Protein AF-A0AAU0V513-F1 (afdb_monomer_lite)

Structure (mmCIF, N/CA/C/O backbone):
data_AF-A0AAU0V513-F1
#
_entry.id   AF-A0AAU0V513-F1
#
loop_
_atom_site.group_PDB
_atom_site.id
_atom_site.type_symbol
_atom_site.label_atom_id
_atom_site.label_alt_id
_atom_site.label_comp_id
_atom_site.label_asym_id
_atom_site.label_entity_id
_atom_site.label_seq_id
_atom_site.pdbx_PDB_ins_code
_atom_site.Cartn_x
_atom_site.Cartn_y
_atom_site.Cartn_z
_atom_site.occupancy
_atom_site.B_iso_or_equiv
_atom_site.auth_seq_id
_atom_site.auth_comp_id
_atom_site.auth_asym_id
_atom_site.auth_atom_id
_atom_site.pdbx_PDB_model_num
ATOM 1 N N . MET A 1 1 ? 17.006 -5.474 -7.436 1.00 76.44 1 MET A N 1
ATOM 2 C CA . MET A 1 1 ? 15.979 -5.031 -8.395 1.00 76.44 1 MET A CA 1
ATOM 3 C C . MET A 1 1 ? 15.883 -3.531 -8.217 1.00 76.44 1 MET A C 1
ATOM 5 O O . MET A 1 1 ? 15.890 -3.118 -7.062 1.00 76.44 1 MET A O 1
ATOM 9 N N . GLY A 1 2 ? 15.958 -2.745 -9.288 1.00 90.31 2 GLY A N 1
ATOM 10 C CA . GLY A 1 2 ? 15.846 -1.295 -9.181 1.00 90.31 2 GLY A CA 1
ATOM 11 C C . GLY A 1 2 ? 14.392 -0.869 -8.986 1.00 90.31 2 GLY A C 1
ATOM 12 O O . GLY A 1 2 ? 13.474 -1.690 -9.010 1.00 90.31 2 GLY A O 1
ATOM 13 N N . VAL A 1 3 ? 14.202 0.428 -8.755 1.00 91.00 3 VAL A N 1
ATOM 14 C CA . VAL A 1 3 ? 12.882 1.064 -8.654 1.00 91.00 3 VAL A CA 1
ATOM 15 C C . VAL A 1 3 ? 11.994 0.775 -9.874 1.00 91.00 3 VAL A C 1
ATOM 17 O O . VAL A 1 3 ? 10.877 0.310 -9.651 1.00 91.00 3 VAL A O 1
ATOM 20 N N . PRO A 1 4 ? 12.438 0.973 -11.135 1.00 91.94 4 PRO A N 1
ATOM 21 C CA . PRO A 1 4 ? 11.564 0.747 -12.284 1.00 91.94 4 PRO A CA 1
ATOM 22 C C . PRO A 1 4 ? 11.111 -0.712 -12.378 1.00 91.94 4 PRO A C 1
ATOM 24 O O . PRO A 1 4 ? 9.918 -0.958 -12.500 1.00 91.94 4 PRO A O 1
ATOM 27 N N . GLU A 1 5 ? 12.001 -1.692 -12.195 1.00 93.25 5 GLU A N 1
ATOM 28 C CA . GLU A 1 5 ? 11.605 -3.102 -12.303 1.00 93.25 5 GLU A CA 1
ATOM 29 C C . GLU A 1 5 ? 10.626 -3.529 -11.193 1.00 93.25 5 GLU A C 1
ATOM 31 O O . GLU A 1 5 ? 9.793 -4.410 -11.408 1.00 93.25 5 GLU A O 1
ATOM 36 N N . LEU A 1 6 ? 10.693 -2.902 -10.011 1.00 93.88 6 LEU A N 1
ATOM 37 C CA . LEU A 1 6 ? 9.724 -3.128 -8.934 1.00 93.88 6 LEU A CA 1
ATOM 38 C C . LEU A 1 6 ? 8.346 -2.558 -9.276 1.00 93.88 6 LEU A C 1
ATOM 40 O O . LEU A 1 6 ? 7.340 -3.225 -9.036 1.00 93.88 6 LEU A O 1
ATOM 44 N N . LEU A 1 7 ? 8.289 -1.348 -9.837 1.00 93.38 7 LEU A N 1
ATOM 45 C CA . LEU A 1 7 ? 7.023 -0.713 -10.207 1.00 93.38 7 LEU A CA 1
ATOM 46 C C . LEU A 1 7 ? 6.381 -1.381 -11.429 1.00 93.38 7 LEU A C 1
ATOM 48 O O . LEU A 1 7 ? 5.161 -1.537 -11.465 1.00 93.38 7 LEU A O 1
ATOM 52 N N . GLU A 1 8 ? 7.178 -1.848 -12.391 1.00 92.19 8 GLU A N 1
ATOM 53 C CA . GLU A 1 8 ? 6.695 -2.668 -13.507 1.00 92.19 8 GLU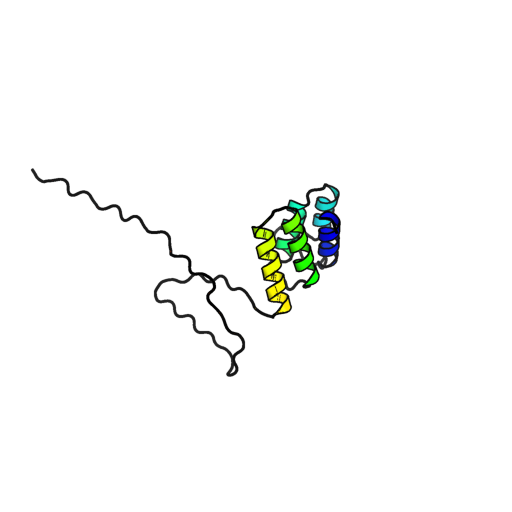 A CA 1
ATOM 54 C C . GLU A 1 8 ? 6.097 -3.987 -13.001 1.00 92.19 8 GLU A C 1
ATOM 56 O O . GLU A 1 8 ? 4.978 -4.353 -13.365 1.00 92.19 8 GLU A O 1
ATOM 61 N N . ALA A 1 9 ? 6.806 -4.687 -12.107 1.00 93.12 9 ALA A N 1
ATOM 62 C CA . ALA A 1 9 ? 6.314 -5.925 -11.512 1.00 93.12 9 ALA A CA 1
ATOM 63 C C . ALA A 1 9 ? 5.025 -5.708 -10.704 1.00 93.12 9 ALA A C 1
ATOM 65 O O . ALA A 1 9 ? 4.111 -6.527 -10.787 1.00 93.12 9 ALA A O 1
ATOM 66 N N . ALA A 1 10 ? 4.935 -4.607 -9.953 1.00 92.00 10 ALA A N 1
ATOM 67 C CA . ALA A 1 10 ? 3.728 -4.229 -9.226 1.00 92.00 10 ALA A CA 1
ATOM 68 C C . ALA A 1 10 ? 2.560 -3.938 -10.182 1.00 92.00 10 ALA A C 1
ATOM 70 O O . ALA A 1 10 ? 1.462 -4.445 -9.969 1.00 92.00 10 ALA A O 1
ATOM 71 N N . SER A 1 11 ? 2.804 -3.198 -11.266 1.00 90.62 11 SER A N 1
ATOM 72 C CA . SER A 1 11 ? 1.779 -2.842 -12.258 1.00 90.62 11 SER A CA 1
ATOM 73 C C . SER A 1 11 ? 1.166 -4.079 -12.919 1.00 90.62 11 SER A C 1
ATOM 75 O O . SER A 1 11 ? -0.046 -4.158 -13.076 1.00 90.62 11 SER A O 1
ATOM 77 N N . LEU A 1 12 ? 1.966 -5.109 -13.214 1.00 91.56 12 LEU A N 1
ATOM 78 C CA . LEU A 1 12 ? 1.473 -6.378 -13.775 1.00 91.56 12 LEU A CA 1
ATOM 79 C C . LEU A 1 12 ? 0.518 -7.154 -12.850 1.00 91.56 12 LEU A C 1
ATOM 81 O O . LEU A 1 12 ? -0.151 -8.085 -13.300 1.00 91.56 12 LEU A O 1
ATOM 85 N N . LEU A 1 13 ? 0.478 -6.818 -11.560 1.00 89.25 13 LEU A N 1
ATOM 86 C CA . LEU A 1 13 ? -0.389 -7.456 -10.570 1.00 89.25 13 LEU A CA 1
ATOM 87 C C . LEU A 1 13 ? -1.707 -6.695 -10.352 1.00 89.25 13 LEU A C 1
ATOM 89 O O . LEU A 1 13 ? -2.553 -7.182 -9.596 1.00 89.25 13 LEU A O 1
ATOM 93 N N . VAL A 1 14 ? -1.891 -5.536 -10.993 1.00 86.12 14 VAL A N 1
ATOM 94 C CA . VAL A 1 14 ? -3.133 -4.754 -10.948 1.00 86.12 14 VAL A CA 1
ATOM 95 C C . VAL A 1 14 ? -4.056 -5.194 -12.093 1.00 86.12 14 VAL A C 1
ATOM 97 O O . VAL A 1 14 ? -3.655 -5.115 -13.254 1.00 86.12 14 VAL A O 1
ATOM 100 N N . PRO A 1 15 ? -5.289 -5.650 -11.805 1.00 83.00 15 PRO A N 1
ATOM 101 C CA . PRO A 1 15 ? -6.299 -5.888 -12.835 1.00 83.00 15 PRO A CA 1
ATOM 102 C C . PRO A 1 15 ? -6.629 -4.610 -13.619 1.00 83.00 15 PRO A C 1
ATOM 104 O O . PRO A 1 15 ? -6.791 -3.544 -13.024 1.00 83.00 15 PRO A O 1
ATOM 107 N N . GLU A 1 16 ? -6.777 -4.717 -14.941 1.00 80.06 16 GLU A N 1
ATOM 108 C CA . GLU A 1 16 ? -7.048 -3.569 -15.823 1.00 80.06 16 GLU A CA 1
ATOM 109 C C . GLU A 1 16 ? -8.415 -2.914 -15.566 1.00 80.06 16 GLU A C 1
ATOM 111 O O . GLU A 1 16 ? -8.626 -1.759 -15.925 1.00 80.06 16 GLU A O 1
ATOM 116 N N . GLU A 1 17 ? -9.347 -3.632 -14.938 1.00 81.12 17 GLU A N 1
ATOM 117 C CA . GLU A 1 17 ? -10.689 -3.138 -14.621 1.00 81.12 17 GLU A CA 1
ATOM 118 C C . GLU A 1 17 ? -10.711 -2.180 -13.424 1.00 81.12 17 GLU A C 1
ATOM 120 O O . GLU A 1 17 ? -11.741 -1.557 -13.154 1.00 81.12 17 GLU A O 1
ATOM 125 N N . ILE A 1 18 ? -9.606 -2.086 -12.680 1.00 81.94 18 ILE A N 1
ATOM 126 C CA . ILE A 1 18 ? -9.489 -1.166 -11.556 1.00 81.94 18 ILE A CA 1
ATOM 127 C C . ILE A 1 18 ? -9.104 0.205 -12.097 1.00 81.94 18 ILE A C 1
ATOM 129 O O . ILE A 1 18 ? -8.046 0.385 -12.701 1.00 81.94 18 ILE A O 1
ATOM 133 N N . ALA A 1 19 ? -9.971 1.170 -11.822 1.00 84.38 19 ALA A N 1
ATOM 134 C CA . ALA A 1 19 ? -9.705 2.576 -12.036 1.00 84.38 19 ALA A CA 1
ATOM 135 C C . ALA A 1 19 ? -9.804 3.324 -10.705 1.00 84.38 19 ALA A C 1
ATOM 137 O O . ALA A 1 19 ? -10.602 2.955 -9.835 1.00 84.38 19 ALA A O 1
ATOM 138 N N . THR A 1 20 ? -8.995 4.368 -10.548 1.00 80.94 20 THR A N 1
ATOM 139 C CA . THR A 1 20 ? -9.161 5.312 -9.440 1.00 80.94 20 THR A CA 1
ATOM 140 C C . THR A 1 20 ? -10.421 6.164 -9.638 1.00 80.94 20 THR A C 1
ATOM 142 O O . THR A 1 20 ? -11.098 6.074 -10.663 1.00 80.94 20 THR A O 1
ATOM 145 N N . GLU A 1 21 ? -10.741 7.035 -8.676 1.00 78.31 21 GLU A N 1
ATOM 146 C CA . GLU A 1 21 ? -11.870 7.975 -8.790 1.00 78.31 21 GLU A CA 1
ATOM 147 C C . GLU A 1 21 ? -11.764 8.890 -10.025 1.00 78.31 21 GLU A C 1
ATOM 149 O O . GLU A 1 21 ? -12.776 9.352 -10.549 1.00 78.31 21 GLU A O 1
ATOM 154 N N . ASN A 1 22 ? -10.547 9.118 -10.521 1.00 82.31 22 ASN A N 1
ATOM 155 C CA . ASN A 1 22 ? -10.271 9.985 -11.664 1.00 82.31 22 ASN A CA 1
ATOM 156 C C . ASN A 1 22 ? -10.241 9.236 -13.011 1.00 82.31 22 ASN A C 1
ATOM 158 O O . ASN A 1 22 ? -9.661 9.750 -13.966 1.00 82.31 22 ASN A O 1
ATOM 162 N N . ASP A 1 23 ? -10.812 8.028 -13.086 1.00 84.56 23 ASP A N 1
ATOM 163 C CA . ASP A 1 23 ? -10.755 7.131 -14.254 1.00 84.56 23 ASP A CA 1
ATOM 164 C C . ASP A 1 23 ? -9.315 6.766 -14.686 1.00 84.56 23 ASP A C 1
ATOM 166 O O . ASP A 1 23 ? -9.079 6.364 -15.826 1.00 84.56 23 ASP A O 1
ATOM 170 N N . ILE A 1 24 ? -8.339 6.887 -13.776 1.00 85.81 24 ILE A N 1
ATOM 171 C CA . ILE A 1 24 ? -6.944 6.506 -14.030 1.00 85.81 24 ILE A CA 1
ATOM 172 C C . ILE A 1 24 ? -6.816 4.997 -13.870 1.00 85.81 24 ILE A C 1
ATOM 174 O O . ILE A 1 24 ? -7.225 4.445 -12.850 1.00 85.81 24 ILE A O 1
ATOM 178 N N . THR A 1 25 ? -6.214 4.338 -14.853 1.00 89.81 25 THR A N 1
ATOM 179 C CA . THR A 1 25 ? -6.019 2.885 -14.894 1.00 89.81 25 THR A CA 1
ATOM 180 C C . THR A 1 25 ? -4.542 2.514 -14.794 1.00 89.81 25 THR A C 1
ATOM 182 O O . THR A 1 25 ? -3.650 3.354 -14.921 1.00 89.81 25 THR A O 1
ATOM 185 N N . VAL A 1 26 ? -4.250 1.218 -14.649 1.00 88.12 26 VAL A N 1
ATOM 186 C CA . VAL A 1 26 ? -2.868 0.716 -14.736 1.00 88.12 26 VAL A CA 1
ATOM 187 C C . VAL A 1 26 ? -2.205 1.041 -16.086 1.00 88.12 26 VAL A C 1
ATOM 189 O O . VAL A 1 26 ? -0.991 1.218 -16.142 1.00 88.12 26 VAL A O 1
ATOM 192 N N . ASN A 1 27 ? -2.976 1.199 -17.171 1.00 89.19 27 ASN A N 1
ATOM 193 C CA . ASN A 1 27 ? -2.432 1.605 -18.472 1.00 89.19 27 ASN A CA 1
ATOM 194 C C . ASN A 1 27 ? -1.811 3.004 -18.437 1.00 89.19 27 ASN A C 1
ATOM 196 O O . ASN A 1 27 ? -0.776 3.231 -19.063 1.00 89.19 27 ASN A O 1
ATOM 200 N N . ASP A 1 28 ? -2.389 3.914 -17.659 1.00 89.75 28 ASP A N 1
ATOM 201 C CA . ASP A 1 28 ? -1.850 5.258 -17.484 1.00 89.75 28 ASP A CA 1
ATOM 202 C C . ASP A 1 28 ? -0.548 5.228 -16.668 1.00 89.75 28 ASP A C 1
ATOM 204 O O . ASP A 1 28 ? 0.402 5.937 -17.000 1.00 89.75 28 ASP A O 1
ATOM 208 N N . VAL A 1 29 ? -0.449 4.333 -15.672 1.00 90.62 29 VAL A N 1
ATOM 209 C CA . VAL A 1 29 ? 0.766 4.117 -14.858 1.00 90.62 29 VAL A CA 1
ATOM 210 C C . VAL A 1 29 ? 1.975 3.763 -15.728 1.00 90.62 29 VAL A C 1
ATOM 212 O O . VAL A 1 29 ? 3.062 4.304 -15.515 1.00 90.62 29 VAL A O 1
ATOM 215 N N . TRP A 1 30 ? 1.798 2.925 -16.756 1.00 90.12 30 TRP A N 1
ATOM 216 C CA . TRP A 1 30 ? 2.871 2.604 -17.707 1.00 90.12 30 TRP A CA 1
ATOM 217 C C . TRP A 1 30 ? 3.401 3.841 -18.442 1.00 90.12 30 TRP A C 1
ATOM 219 O O . TRP A 1 30 ? 4.595 3.915 -18.738 1.00 90.12 30 TRP A O 1
ATOM 229 N N . GLY A 1 31 ? 2.539 4.830 -18.694 1.00 91.19 31 GLY A N 1
ATOM 230 C CA . GLY A 1 31 ? 2.935 6.125 -19.236 1.00 91.19 31 GLY A CA 1
ATOM 231 C C . GLY A 1 31 ? 3.912 6.854 -18.315 1.00 91.19 31 GLY A C 1
ATOM 232 O O . GLY A 1 31 ? 4.969 7.278 -18.775 1.00 91.19 31 GLY A O 1
ATOM 233 N N . TYR A 1 32 ? 3.611 6.933 -17.019 1.00 91.31 32 TYR A N 1
ATOM 234 C CA . TYR A 1 32 ? 4.479 7.568 -16.019 1.00 91.31 32 TYR A CA 1
ATOM 235 C C . TYR A 1 32 ? 5.813 6.830 -15.846 1.00 91.31 32 TYR A C 1
ATOM 237 O O . TYR A 1 32 ? 6.871 7.459 -15.786 1.00 91.31 32 TYR A O 1
ATOM 245 N N . LEU A 1 33 ? 5.794 5.492 -15.850 1.00 91.69 33 LEU A N 1
ATOM 246 C CA . LEU A 1 33 ? 7.016 4.683 -15.775 1.00 91.69 33 LEU A CA 1
ATOM 247 C C . LEU A 1 33 ? 7.952 4.928 -16.961 1.00 91.69 33 LEU A C 1
ATOM 249 O O . LEU A 1 33 ? 9.158 5.063 -16.767 1.00 91.69 33 LEU A O 1
ATOM 253 N N . ALA A 1 34 ? 7.403 5.047 -18.173 1.00 91.06 34 ALA A N 1
ATOM 254 C CA . ALA A 1 34 ? 8.180 5.315 -19.381 1.00 91.06 34 ALA A CA 1
ATOM 255 C C . ALA A 1 34 ? 8.828 6.715 -19.409 1.00 91.06 34 ALA A C 1
ATOM 257 O O . ALA A 1 34 ? 9.748 6.937 -20.196 1.00 91.06 34 ALA A O 1
ATOM 258 N N . HIS A 1 35 ? 8.354 7.648 -18.578 1.00 91.88 35 HIS A N 1
ATOM 259 C CA . HIS A 1 35 ? 8.875 9.016 -18.469 1.00 91.88 35 HIS A CA 1
ATOM 260 C C . HIS A 1 35 ? 9.746 9.238 -17.220 1.00 91.88 35 HIS A C 1
ATOM 262 O O . HIS A 1 35 ? 10.041 10.383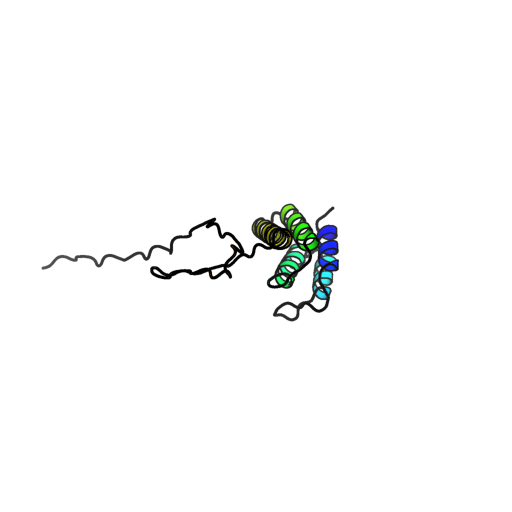 -16.885 1.00 91.88 35 HIS A O 1
ATOM 268 N N . ASP A 1 36 ? 10.163 8.167 -16.537 1.00 91.62 36 ASP A N 1
ATOM 269 C CA . ASP A 1 36 ? 10.918 8.213 -15.277 1.00 91.62 36 ASP A CA 1
ATOM 270 C C . ASP A 1 36 ? 10.175 8.909 -14.114 1.00 91.62 36 ASP A C 1
ATOM 272 O O . ASP A 1 36 ? 10.771 9.292 -13.105 1.00 91.62 36 ASP A O 1
ATOM 276 N N . GLU A 1 37 ? 8.846 9.036 -14.204 1.00 94.19 37 GLU A N 1
ATOM 277 C CA . GLU A 1 37 ? 7.993 9.649 -13.178 1.00 94.19 37 GLU A CA 1
ATOM 278 C C . GLU A 1 37 ? 7.603 8.617 -12.102 1.00 94.19 37 GLU A C 1
ATOM 280 O O . GLU A 1 37 ? 6.430 8.377 -11.809 1.00 94.19 37 GLU A O 1
ATOM 285 N N . TRP A 1 38 ? 8.612 7.972 -11.510 1.00 94.19 38 TRP A N 1
ATOM 286 C CA . TRP A 1 38 ? 8.444 6.817 -10.620 1.00 94.19 38 TRP A CA 1
ATOM 287 C C . TRP A 1 38 ? 7.679 7.129 -9.331 1.00 94.19 38 TRP A C 1
ATOM 289 O O . TRP A 1 38 ? 6.919 6.286 -8.859 1.00 94.19 38 TRP A O 1
ATOM 299 N N . GLU A 1 39 ? 7.835 8.333 -8.771 1.00 93.44 39 GLU A N 1
ATOM 300 C CA . GLU A 1 39 ? 7.069 8.752 -7.588 1.00 93.44 39 GLU A CA 1
ATOM 301 C C . GLU A 1 39 ? 5.571 8.851 -7.903 1.00 93.44 39 GLU A C 1
ATOM 303 O O . GLU A 1 39 ? 4.744 8.387 -7.120 1.00 93.44 39 GLU A O 1
ATOM 308 N N . VAL A 1 40 ? 5.223 9.387 -9.079 1.00 93.31 40 VAL A N 1
ATOM 309 C CA . VAL A 1 40 ? 3.831 9.501 -9.538 1.00 93.31 40 VAL A CA 1
ATOM 310 C C . VAL A 1 40 ? 3.253 8.118 -9.808 1.00 93.31 40 VAL A C 1
ATOM 312 O O . VAL A 1 40 ? 2.163 7.807 -9.335 1.00 93.31 40 VAL A O 1
ATOM 315 N N . ALA A 1 41 ? 4.004 7.261 -10.505 1.00 94.12 41 ALA A N 1
ATOM 316 C CA . ALA A 1 41 ? 3.601 5.881 -10.750 1.00 94.12 41 ALA A CA 1
ATOM 317 C C . ALA A 1 41 ? 3.352 5.116 -9.439 1.00 94.12 41 ALA A C 1
ATOM 319 O O . ALA A 1 41 ? 2.354 4.408 -9.321 1.00 94.12 41 ALA A O 1
ATOM 320 N N . LEU A 1 42 ? 4.215 5.297 -8.433 1.00 93.75 42 LEU A N 1
ATOM 321 C CA . LEU A 1 42 ? 4.029 4.701 -7.113 1.00 93.75 42 LEU A CA 1
ATOM 322 C C . LEU A 1 42 ? 2.759 5.220 -6.433 1.00 93.75 42 LEU A C 1
ATOM 324 O O . LEU A 1 42 ? 1.958 4.409 -5.978 1.00 93.75 42 LEU A O 1
ATOM 328 N N . SER A 1 43 ? 2.543 6.539 -6.389 1.00 92.38 43 SER A N 1
ATOM 329 C CA . SER A 1 43 ? 1.339 7.119 -5.775 1.00 92.38 43 SER A CA 1
ATOM 330 C C . SER A 1 43 ? 0.051 6.636 -6.446 1.00 92.38 43 SER A C 1
ATOM 332 O O . SER A 1 43 ? -0.915 6.321 -5.758 1.00 92.38 43 SER A O 1
ATOM 334 N N . LEU A 1 44 ? 0.046 6.509 -7.775 1.00 91.81 44 LEU A N 1
ATOM 335 C CA . LEU A 1 44 ? -1.103 5.979 -8.510 1.00 91.81 44 LEU A CA 1
ATOM 336 C C . LEU A 1 44 ? -1.359 4.501 -8.198 1.00 91.81 44 LEU A C 1
ATOM 338 O O . LEU A 1 44 ? -2.509 4.100 -8.052 1.00 91.81 44 LEU A O 1
ATOM 342 N N . LEU A 1 45 ? -0.311 3.684 -8.057 1.00 92.19 45 LEU A N 1
ATOM 343 C CA . LEU A 1 45 ? -0.455 2.280 -7.658 1.00 92.19 45 LEU A CA 1
ATOM 344 C C . LEU A 1 45 ? -0.948 2.138 -6.210 1.00 92.19 45 LEU A C 1
ATOM 346 O O . LEU A 1 45 ? -1.739 1.237 -5.923 1.00 92.19 45 LEU A O 1
ATOM 350 N N . GLU A 1 46 ? -0.525 3.027 -5.307 1.00 91.50 46 GLU A N 1
ATOM 351 C CA . GLU A 1 46 ? -1.068 3.101 -3.946 1.00 91.50 46 GLU A CA 1
ATOM 352 C C . GLU A 1 46 ? -2.563 3.446 -3.956 1.00 91.50 46 GLU A C 1
ATOM 354 O O . GLU A 1 46 ? -3.327 2.800 -3.240 1.00 91.50 46 GLU A O 1
ATOM 359 N N . GLU A 1 47 ? -2.981 4.404 -4.790 1.00 89.44 47 GLU A N 1
ATOM 360 C CA . GLU A 1 47 ? -4.378 4.833 -4.944 1.00 89.44 47 GLU A CA 1
ATOM 361 C C . GLU A 1 47 ? -5.253 3.743 -5.580 1.00 89.44 47 GLU A C 1
ATOM 363 O O . GLU A 1 47 ? -6.322 3.433 -5.063 1.00 89.44 47 GLU A O 1
ATOM 368 N N . LEU A 1 48 ? -4.782 3.091 -6.649 1.00 87.38 48 LEU A N 1
ATOM 369 C CA . LEU A 1 48 ? -5.469 1.956 -7.284 1.00 87.38 48 LEU A CA 1
ATOM 370 C C . LEU A 1 48 ? -5.678 0.793 -6.308 1.00 87.38 48 LEU A C 1
ATOM 372 O O . LEU A 1 48 ? -6.670 0.064 -6.379 1.00 87.38 48 LEU A O 1
ATOM 376 N N . GLY A 1 49 ? -4.721 0.598 -5.404 1.00 81.62 49 GLY A N 1
ATOM 377 C CA . GLY A 1 49 ? -4.811 -0.408 -4.361 1.00 81.62 49 GLY A CA 1
ATOM 378 C C . GLY A 1 49 ? -5.580 0.027 -3.121 1.00 81.62 49 GLY A C 1
ATOM 379 O O . GLY A 1 49 ? -5.902 -0.839 -2.295 1.00 81.62 49 GLY A O 1
ATOM 380 N N . ASP A 1 50 ? -5.882 1.313 -2.959 1.00 78.62 50 ASP A N 1
ATOM 381 C CA . ASP A 1 50 ? -6.642 1.793 -1.816 1.00 78.62 50 ASP A CA 1
ATOM 382 C C . ASP A 1 50 ? -8.093 1.289 -1.904 1.00 78.62 50 ASP A C 1
ATOM 384 O O . ASP A 1 50 ? -8.752 1.320 -2.942 1.00 78.62 50 ASP A O 1
ATOM 388 N N . GLY A 1 51 ? -8.582 0.687 -0.821 1.00 72.00 51 GLY A N 1
ATOM 389 C CA . GLY A 1 51 ? -9.910 0.060 -0.774 1.00 72.00 51 GLY A CA 1
ATOM 390 C C . GLY A 1 51 ? -10.083 -1.286 -1.507 1.00 72.00 51 GLY A C 1
ATOM 391 O O 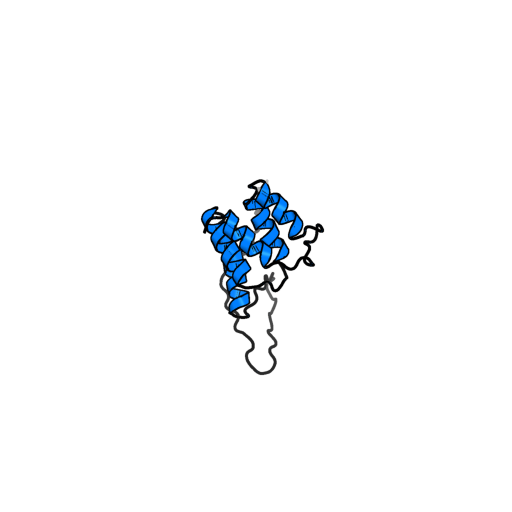. GLY A 1 51 ? -11.090 -1.959 -1.275 1.00 72.00 51 GLY A O 1
ATOM 392 N N . GLN A 1 52 ? -9.120 -1.746 -2.318 1.00 71.94 52 GLN A N 1
ATOM 393 C CA . GLN A 1 52 ? -9.193 -3.036 -3.033 1.00 71.94 52 GLN A CA 1
ATOM 394 C C . GLN A 1 52 ? -8.379 -4.146 -2.349 1.00 71.94 52 GLN A C 1
ATOM 396 O O . GLN A 1 52 ? -7.432 -3.888 -1.609 1.00 71.94 52 GLN A O 1
ATOM 401 N N . ARG A 1 53 ? -8.719 -5.423 -2.578 1.00 75.00 53 ARG A N 1
ATOM 402 C CA . ARG A 1 53 ? -7.882 -6.559 -2.137 1.00 75.00 53 ARG A CA 1
ATOM 403 C C . ARG A 1 53 ? -6.916 -6.958 -3.249 1.00 75.00 53 ARG A C 1
ATOM 405 O O . ARG A 1 53 ? -7.200 -7.883 -4.006 1.00 75.00 53 ARG A O 1
ATOM 412 N N . LEU A 1 54 ? -5.793 -6.251 -3.342 1.00 81.88 54 LEU A N 1
ATOM 413 C CA . LEU A 1 54 ? -4.720 -6.569 -4.287 1.00 81.88 54 LEU A CA 1
ATOM 414 C C . LEU A 1 54 ? -3.752 -7.643 -3.747 1.00 81.88 54 LEU A C 1
ATOM 416 O O . LEU A 1 54 ? -3.701 -7.867 -2.534 1.00 81.88 54 LEU A O 1
ATOM 420 N N . PRO A 1 55 ? -2.991 -8.331 -4.624 1.00 86.69 55 PRO A N 1
ATOM 421 C CA . PRO A 1 55 ? -2.055 -9.382 -4.221 1.00 86.69 55 PRO A CA 1
ATOM 422 C C . PRO A 1 55 ? -0.947 -8.879 -3.285 1.00 86.69 55 PRO A C 1
ATOM 424 O O . PRO A 1 55 ? -0.448 -7.770 -3.442 1.00 86.69 55 PRO A O 1
ATOM 427 N N . LEU A 1 56 ? -0.475 -9.735 -2.370 1.00 88.31 56 LEU A N 1
ATOM 428 C CA . LEU A 1 56 ? 0.619 -9.404 -1.439 1.00 88.31 56 LEU A CA 1
ATOM 429 C C . LEU A 1 56 ? 1.896 -8.934 -2.159 1.00 88.31 56 LEU A C 1
ATOM 431 O O . LEU A 1 56 ? 2.513 -7.961 -1.738 1.00 88.31 56 LEU A O 1
ATOM 435 N N . GLY A 1 57 ? 2.263 -9.600 -3.259 1.00 89.81 57 GLY A N 1
ATOM 436 C CA . GLY A 1 57 ? 3.488 -9.286 -4.001 1.00 89.81 57 GLY A CA 1
ATOM 437 C C . GLY A 1 57 ? 3.512 -7.873 -4.590 1.00 89.81 57 GLY A C 1
ATOM 438 O O . GLY A 1 57 ? 4.590 -7.313 -4.764 1.00 89.81 57 GLY A O 1
ATOM 439 N N . LEU A 1 58 ? 2.342 -7.274 -4.841 1.00 91.81 58 LEU A N 1
ATOM 440 C CA . LEU A 1 58 ? 2.239 -5.882 -5.276 1.00 91.81 58 LEU A CA 1
ATOM 441 C C . LEU A 1 58 ? 2.684 -4.939 -4.157 1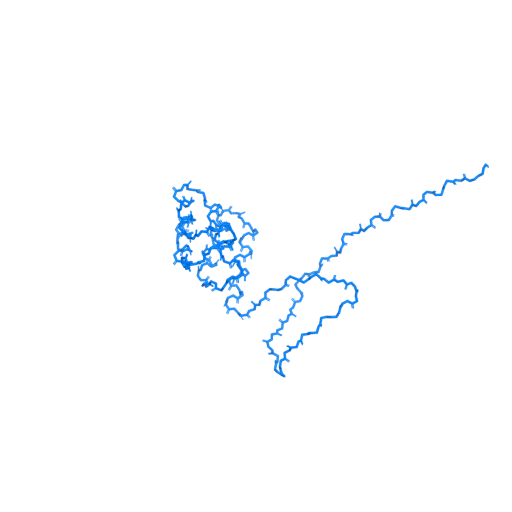.00 91.81 58 LEU A C 1
ATOM 443 O O . LEU A 1 58 ? 3.551 -4.095 -4.365 1.00 91.81 58 LEU A O 1
ATOM 447 N N . TRP A 1 59 ? 2.140 -5.119 -2.953 1.00 92.88 59 TRP A N 1
ATOM 448 C CA . TRP A 1 59 ? 2.437 -4.259 -1.809 1.00 92.88 59 TRP A CA 1
ATOM 449 C C . TRP A 1 59 ? 3.890 -4.388 -1.334 1.00 92.88 59 TRP A C 1
ATOM 451 O O . TRP A 1 59 ? 4.510 -3.386 -0.984 1.00 92.88 59 TRP A O 1
ATOM 461 N N . GLU A 1 60 ? 4.465 -5.594 -1.388 1.00 93.94 60 GLU A N 1
ATOM 462 C CA . GLU A 1 60 ? 5.881 -5.825 -1.066 1.00 93.94 60 GLU A CA 1
ATOM 463 C C . GLU A 1 60 ? 6.818 -5.126 -2.071 1.00 93.94 60 GLU A C 1
ATOM 465 O O . GLU A 1 60 ? 7.835 -4.539 -1.679 1.00 93.94 60 GLU A O 1
ATOM 470 N N . ALA A 1 61 ? 6.464 -5.138 -3.362 1.00 94.81 61 ALA A N 1
ATOM 471 C CA . ALA A 1 61 ? 7.218 -4.443 -4.402 1.00 94.81 61 ALA A CA 1
ATOM 472 C C . ALA A 1 61 ? 7.145 -2.916 -4.236 1.00 94.81 61 ALA A C 1
ATOM 474 O O . ALA A 1 61 ? 8.185 -2.254 -4.270 1.00 94.81 61 ALA A O 1
ATOM 475 N N . LEU A 1 62 ? 5.952 -2.367 -3.977 1.00 94.62 62 LEU A N 1
ATOM 476 C CA . LEU A 1 62 ? 5.764 -0.933 -3.730 1.00 94.62 62 LEU A CA 1
ATOM 477 C C . LEU A 1 62 ? 6.511 -0.457 -2.480 1.00 94.62 62 LEU A C 1
ATOM 479 O O . LEU A 1 62 ? 7.181 0.572 -2.533 1.00 94.62 62 LEU A O 1
ATOM 483 N N . ALA A 1 63 ? 6.479 -1.225 -1.386 1.00 94.88 63 ALA A N 1
ATOM 484 C CA . ALA A 1 63 ? 7.232 -0.896 -0.175 1.00 94.88 63 ALA A CA 1
ATOM 485 C C . ALA A 1 63 ? 8.739 -0.807 -0.465 1.00 94.88 63 ALA A C 1
ATOM 487 O O . ALA A 1 63 ? 9.393 0.170 -0.103 1.00 94.88 63 ALA A O 1
ATOM 488 N N . THR A 1 64 ? 9.273 -1.786 -1.200 1.00 96.56 64 THR A N 1
ATOM 489 C CA . THR A 1 64 ? 10.694 -1.827 -1.577 1.00 96.56 64 THR A CA 1
ATOM 490 C C . THR A 1 64 ? 11.074 -0.676 -2.522 1.00 96.56 64 THR A C 1
ATOM 492 O O . THR A 1 64 ? 12.190 -0.154 -2.458 1.00 96.56 64 THR A O 1
ATOM 495 N N . ALA A 1 65 ? 10.170 -0.265 -3.418 1.00 96.12 65 ALA A N 1
ATOM 496 C CA . ALA A 1 65 ? 10.383 0.875 -4.308 1.00 96.12 65 ALA A CA 1
ATOM 497 C C . ALA A 1 65 ? 10.363 2.204 -3.532 1.00 96.12 65 ALA A C 1
ATOM 499 O O . ALA A 1 65 ? 11.267 3.024 -3.698 1.00 96.12 65 ALA A O 1
ATOM 500 N N . ALA A 1 66 ? 9.390 2.387 -2.634 1.00 96.19 66 ALA A N 1
ATOM 501 C CA . ALA A 1 66 ? 9.276 3.568 -1.781 1.00 96.19 66 ALA A CA 1
ATOM 502 C C . ALA A 1 66 ? 10.499 3.748 -0.870 1.00 96.19 66 ALA A C 1
ATOM 504 O O . ALA A 1 66 ? 11.003 4.861 -0.739 1.00 96.19 66 ALA A O 1
ATOM 505 N N . GLU A 1 67 ? 11.023 2.666 -0.284 1.00 96.12 67 GLU A N 1
ATOM 506 C CA . GLU A 1 67 ? 12.246 2.702 0.530 1.00 96.12 67 GLU A CA 1
ATOM 507 C C . GLU A 1 67 ? 13.462 3.178 -0.273 1.00 96.12 67 GLU A C 1
ATOM 509 O O . GLU A 1 67 ? 14.223 4.024 0.195 1.00 96.12 67 GLU A O 1
ATOM 514 N N . GLN A 1 68 ? 13.630 2.683 -1.504 1.00 96.00 68 GLN A N 1
ATOM 515 C CA . GLN A 1 68 ? 14.729 3.102 -2.381 1.00 96.00 68 GLN A CA 1
ATOM 516 C C . GLN A 1 68 ? 14.623 4.571 -2.810 1.00 96.00 68 GLN A C 1
ATOM 518 O O . GLN A 1 68 ? 15.648 5.218 -3.029 1.00 96.00 68 GLN A O 1
ATOM 523 N N . MET A 1 69 ? 13.400 5.096 -2.898 1.00 95.00 69 MET A N 1
ATOM 524 C CA . MET A 1 69 ? 13.115 6.503 -3.191 1.00 95.00 69 MET A CA 1
ATOM 525 C C . MET A 1 69 ? 13.045 7.388 -1.936 1.00 95.00 69 MET A C 1
ATOM 527 O O . MET A 1 69 ? 12.788 8.580 -2.053 1.00 95.00 69 MET A O 1
ATOM 531 N N . TRP A 1 70 ? 13.302 6.843 -0.741 1.00 94.56 70 TRP A N 1
ATOM 532 C CA . TRP A 1 70 ? 13.230 7.568 0.537 1.00 94.56 70 TRP A CA 1
ATOM 533 C C . TRP A 1 70 ? 11.838 8.146 0.862 1.00 94.56 70 TRP A C 1
ATOM 535 O O . TRP A 1 70 ? 11.707 9.125 1.599 1.00 94.56 70 TRP A O 1
ATOM 545 N N . LEU A 1 71 ? 10.776 7.514 0.358 1.00 94.31 71 LEU A N 1
ATOM 546 C CA . LEU A 1 71 ? 9.383 7.880 0.617 1.00 94.31 71 LEU A CA 1
ATOM 547 C C . LEU A 1 71 ? 8.853 7.141 1.854 1.00 94.31 71 LEU A C 1
ATOM 549 O O . LEU A 1 71 ? 8.055 6.211 1.757 1.00 94.31 71 LEU A O 1
ATOM 553 N N . GLU A 1 72 ? 9.296 7.555 3.043 1.00 91.06 72 GLU A N 1
ATOM 554 C CA . GLU A 1 72 ? 9.031 6.840 4.306 1.00 91.06 72 GLU A CA 1
ATOM 555 C C . GLU A 1 72 ? 7.537 6.595 4.586 1.00 91.06 72 GLU A C 1
ATOM 557 O O . GLU A 1 72 ? 7.157 5.533 5.081 1.00 91.06 72 GLU A O 1
ATOM 562 N N . LYS A 1 73 ? 6.672 7.562 4.252 1.00 89.19 73 LYS A N 1
ATOM 563 C CA . LYS A 1 73 ? 5.219 7.444 4.461 1.00 89.19 73 LYS A CA 1
ATOM 564 C C . LYS A 1 73 ? 4.592 6.383 3.558 1.00 89.19 73 LYS A C 1
ATOM 566 O O . LYS A 1 73 ? 3.832 5.553 4.051 1.00 89.19 73 LYS A O 1
ATOM 571 N N . SER A 1 74 ? 4.940 6.400 2.274 1.00 91.62 74 SER A N 1
ATOM 572 C CA . SER A 1 74 ? 4.490 5.417 1.284 1.00 91.62 74 SER A CA 1
ATOM 573 C C . SER A 1 74 ? 5.019 4.019 1.607 1.00 91.62 74 SER A C 1
ATOM 575 O O . SER A 1 74 ? 4.270 3.046 1.606 1.00 91.62 74 SER A O 1
ATOM 577 N N . ALA A 1 75 ? 6.283 3.911 2.033 1.00 93.69 75 ALA A N 1
ATOM 578 C CA . ALA A 1 75 ? 6.846 2.645 2.497 1.00 93.69 75 ALA A CA 1
ATOM 579 C C . ALA A 1 75 ? 6.062 2.081 3.694 1.00 93.69 75 ALA A C 1
ATOM 581 O O . ALA A 1 75 ? 5.662 0.916 3.683 1.00 93.69 75 ALA A O 1
ATOM 582 N N . ALA A 1 76 ? 5.784 2.907 4.709 1.00 91.44 76 ALA A N 1
ATOM 583 C CA . ALA A 1 76 ? 5.001 2.492 5.871 1.00 91.44 76 ALA A CA 1
ATOM 584 C C . ALA A 1 76 ? 3.572 2.061 5.491 1.00 91.44 76 ALA A C 1
ATOM 586 O O . ALA A 1 76 ? 3.067 1.068 6.020 1.00 91.44 76 ALA A O 1
ATOM 587 N N . TRP A 1 77 ? 2.939 2.773 4.556 1.00 89.62 77 TRP A N 1
ATOM 588 C CA . TRP A 1 77 ? 1.624 2.426 4.021 1.00 89.62 77 TRP A CA 1
ATOM 589 C C . TRP A 1 77 ? 1.630 1.079 3.284 1.00 89.62 77 TRP A C 1
ATOM 591 O O . TRP A 1 77 ? 0.830 0.195 3.594 1.00 89.62 77 TRP A O 1
ATOM 601 N N . CYS A 1 78 ? 2.580 0.861 2.376 1.00 91.81 78 CYS A N 1
ATOM 602 C CA . CYS A 1 78 ? 2.702 -0.388 1.625 1.00 91.81 78 CYS A CA 1
ATOM 603 C C . CYS A 1 78 ? 3.038 -1.592 2.525 1.00 91.81 78 CYS A C 1
ATOM 605 O O . CYS A 1 78 ? 2.479 -2.683 2.355 1.00 91.81 78 CYS A O 1
ATOM 607 N N . HIS A 1 79 ? 3.886 -1.399 3.542 1.00 90.31 79 HIS A N 1
ATOM 608 C CA . HIS A 1 79 ? 4.144 -2.414 4.573 1.00 90.31 79 HIS A CA 1
ATOM 609 C C . HIS A 1 79 ? 2.879 -2.769 5.346 1.00 90.31 79 HIS A C 1
ATOM 611 O O . HIS A 1 79 ? 2.612 -3.945 5.606 1.00 90.31 79 HIS A O 1
ATOM 617 N N . TRP A 1 80 ? 2.066 -1.768 5.675 1.00 87.25 80 TRP A N 1
ATOM 618 C CA . TRP A 1 80 ? 0.792 -1.987 6.338 1.00 87.25 80 TRP A CA 1
ATOM 619 C C . TRP A 1 80 ? -0.163 -2.827 5.476 1.00 87.25 80 TRP A C 1
ATOM 621 O O . TRP A 1 80 ? -0.669 -3.847 5.940 1.00 87.25 80 TRP A O 1
ATOM 631 N N . ARG A 1 81 ? -0.348 -2.482 4.199 1.00 88.19 81 ARG A N 1
ATOM 632 C CA . ARG A 1 81 ? -1.216 -3.233 3.270 1.00 88.19 81 ARG A CA 1
ATOM 633 C C . ARG A 1 81 ? -0.736 -4.669 3.030 1.00 88.19 81 ARG A C 1
ATOM 635 O O . ARG A 1 81 ? -1.548 -5.599 2.941 1.00 88.19 81 ARG A O 1
ATOM 642 N N . SER A 1 82 ? 0.581 -4.876 3.017 1.00 87.94 82 SER A N 1
ATOM 643 C CA . SER A 1 82 ? 1.192 -6.212 2.997 1.00 87.94 82 SER A CA 1
ATOM 644 C C . SER A 1 82 ? 0.814 -7.018 4.243 1.00 87.94 82 SER A C 1
ATOM 646 O O . SER A 1 82 ? 0.433 -8.189 4.158 1.00 87.94 82 SER A O 1
ATOM 648 N N . TYR A 1 83 ? 0.867 -6.379 5.412 1.00 84.88 83 TYR A N 1
ATOM 649 C CA . TYR A 1 83 ? 0.503 -6.993 6.683 1.00 84.88 83 TYR A CA 1
ATOM 650 C C . TYR A 1 83 ? -0.986 -7.364 6.743 1.00 84.88 83 TYR A C 1
ATOM 652 O O . TYR A 1 83 ? -1.318 -8.487 7.128 1.00 84.88 83 TYR A O 1
ATOM 660 N N . GLU A 1 84 ? -1.877 -6.475 6.294 1.00 84.44 84 GLU A N 1
ATOM 661 C CA . GLU A 1 84 ? -3.318 -6.746 6.205 1.00 84.44 84 GLU A CA 1
ATOM 662 C C . GLU A 1 84 ? -3.614 -7.966 5.327 1.00 84.44 84 GLU A C 1
ATOM 664 O O . GLU A 1 84 ? -4.302 -8.897 5.751 1.00 84.44 84 GLU A O 1
ATOM 669 N N . THR A 1 85 ? -3.033 -8.000 4.125 1.00 83.69 85 THR A N 1
ATOM 670 C CA . THR A 1 85 ? -3.242 -9.079 3.147 1.00 83.69 85 THR A CA 1
ATOM 671 C C . THR A 1 85 ? -2.723 -10.422 3.663 1.00 83.69 85 THR A C 1
ATOM 673 O O . THR A 1 85 ? -3.355 -11.458 3.460 1.00 83.69 85 THR A O 1
ATOM 676 N N . ARG A 1 86 ? -1.581 -10.418 4.362 1.00 84.69 86 ARG A N 1
ATOM 677 C CA . ARG A 1 86 ? -0.955 -11.631 4.903 1.00 84.69 86 ARG A CA 1
ATOM 678 C C . ARG A 1 86 ? -1.691 -12.192 6.115 1.00 84.69 86 ARG A C 1
ATOM 680 O O . ARG A 1 86 ? -1.774 -13.410 6.264 1.00 84.69 86 ARG A O 1
ATOM 687 N N . HIS A 1 87 ? -2.164 -11.322 7.002 1.00 81.25 87 HIS A N 1
ATOM 688 C CA . HIS A 1 87 ? -2.686 -11.721 8.309 1.00 81.25 87 HIS A CA 1
ATOM 689 C C . HIS A 1 87 ? -4.212 -11.653 8.416 1.00 81.25 87 HIS A C 1
ATOM 691 O O . HIS A 1 87 ? -4.761 -12.115 9.413 1.00 81.25 87 HIS A O 1
ATOM 697 N N . GLY A 1 88 ? -4.904 -11.106 7.412 1.00 76.38 88 GLY A N 1
ATOM 698 C CA . GLY A 1 88 ? -6.354 -10.901 7.455 1.00 76.38 88 GLY A CA 1
ATOM 699 C C . GLY A 1 88 ? -6.786 -9.854 8.486 1.00 76.38 88 GLY A C 1
ATOM 700 O O . GLY A 1 88 ? -7.936 -9.853 8.915 1.00 76.38 88 GLY A O 1
ATOM 701 N N . ILE A 1 89 ? -5.861 -8.990 8.908 1.00 73.75 89 ILE A N 1
ATOM 702 C CA . ILE A 1 89 ? -6.110 -7.880 9.833 1.00 73.75 89 ILE A CA 1
ATOM 703 C C . ILE A 1 89 ? -6.516 -6.666 8.996 1.00 73.75 89 ILE A C 1
ATOM 705 O O . ILE A 1 89 ? -5.969 -6.464 7.920 1.00 73.75 89 ILE A O 1
ATOM 709 N N . ILE A 1 90 ? -7.477 -5.874 9.470 1.00 72.50 90 ILE A N 1
ATOM 710 C CA . ILE A 1 90 ? -7.952 -4.673 8.771 1.00 72.50 90 ILE A CA 1
ATOM 711 C C . ILE A 1 90 ? -7.718 -3.459 9.668 1.00 72.50 90 ILE A C 1
ATOM 713 O O . ILE A 1 90 ? -8.058 -3.482 10.854 1.00 72.50 90 ILE A O 1
ATOM 717 N N . ARG A 1 91 ? -7.165 -2.388 9.102 1.00 71.94 91 ARG A N 1
ATOM 718 C CA . ARG A 1 91 ? -7.118 -1.064 9.715 1.00 71.94 91 ARG A CA 1
ATOM 719 C C . ARG A 1 91 ? -8.465 -0.387 9.612 1.00 71.94 91 ARG A C 1
ATOM 721 O O . ARG A 1 91 ? -9.063 -0.313 8.545 1.00 71.94 91 ARG A O 1
ATOM 728 N N . ALA A 1 92 ? -8.894 0.180 10.725 1.00 72.00 92 ALA A N 1
ATOM 729 C CA . ALA A 1 92 ? -10.000 1.115 10.749 1.00 72.00 92 ALA A CA 1
ATOM 730 C C . ALA A 1 92 ? -9.517 2.416 11.385 1.00 72.00 92 ALA A C 1
ATOM 732 O O . ALA A 1 92 ? -9.113 2.431 12.549 1.00 72.00 92 ALA A O 1
ATOM 733 N N . ASP A 1 93 ? -9.577 3.507 10.630 1.00 69.88 93 ASP A N 1
ATOM 734 C CA . ASP A 1 93 ? -9.379 4.843 11.175 1.00 69.88 93 ASP A CA 1
ATOM 735 C C . ASP A 1 93 ? -10.695 5.302 11.820 1.00 69.88 93 ASP A C 1
ATOM 737 O O . ASP A 1 93 ? -11.709 5.519 11.154 1.00 69.88 93 ASP A O 1
ATOM 741 N N . LEU A 1 94 ? -10.697 5.401 13.152 1.00 71.94 94 LEU A N 1
ATOM 742 C CA . LEU A 1 94 ? -11.891 5.706 13.934 1.00 71.94 94 LEU A CA 1
ATOM 743 C C . LEU A 1 94 ? -11.743 7.042 14.665 1.00 71.94 94 LEU A C 1
ATOM 745 O O . LEU A 1 94 ? -10.890 7.205 15.535 1.00 71.94 94 LEU A O 1
ATOM 749 N N . THR A 1 95 ? -12.625 7.993 14.356 1.00 74.69 95 THR A N 1
ATOM 750 C CA . THR A 1 95 ? -12.709 9.262 15.092 1.00 74.69 95 THR A CA 1
ATOM 751 C C . THR A 1 95 ? -13.660 9.113 16.278 1.00 74.69 95 THR A C 1
ATOM 753 O O . THR A 1 95 ? -14.867 8.959 16.091 1.00 74.69 95 THR A O 1
ATOM 756 N N . LEU A 1 96 ? -13.125 9.188 17.500 1.00 77.69 96 LEU A N 1
ATOM 757 C CA . LEU A 1 96 ? -13.894 9.075 18.742 1.00 77.69 96 LEU A CA 1
ATOM 758 C C . LEU A 1 96 ? -14.072 10.429 19.431 1.00 77.69 96 LEU A C 1
ATOM 760 O O . LEU A 1 96 ? -13.148 11.232 19.543 1.00 77.69 96 LEU A O 1
ATOM 764 N N . ARG A 1 97 ? -15.268 10.653 19.966 1.00 77.81 97 ARG A N 1
ATOM 765 C CA . ARG A 1 97 ? -15.616 11.746 20.872 1.00 77.81 97 ARG A CA 1
ATOM 766 C C . ARG A 1 97 ? -15.741 11.204 22.298 1.00 77.81 97 ARG A C 1
ATOM 768 O O . ARG A 1 97 ? -16.154 10.053 22.474 1.00 77.81 97 ARG A O 1
ATOM 775 N N . PRO A 1 98 ? -15.439 12.016 23.328 1.00 77.75 98 PRO A N 1
ATOM 776 C CA . PRO A 1 98 ? -15.638 11.615 24.716 1.00 77.75 98 PRO A CA 1
ATOM 777 C C . PRO A 1 98 ? -17.058 11.081 24.950 1.00 77.75 98 PRO A C 1
ATOM 779 O O . PRO A 1 98 ? -18.035 11.724 24.571 1.00 77.75 98 PRO A O 1
ATOM 782 N N . GLY A 1 99 ? -17.161 9.898 25.560 1.00 76.69 99 GLY A N 1
ATOM 783 C CA . GLY A 1 99 ? -18.435 9.225 25.831 1.00 76.69 99 GLY A CA 1
ATOM 784 C C . GLY A 1 99 ? -18.923 8.258 24.743 1.00 76.69 99 GLY A C 1
ATOM 785 O O . GLY A 1 99 ? -19.925 7.584 24.969 1.00 76.69 99 GLY A O 1
ATOM 786 N N . GLN A 1 100 ? -18.237 8.133 23.598 1.00 73.81 100 GLN A N 1
ATOM 787 C CA . GLN A 1 100 ? -18.535 7.070 22.630 1.00 73.81 100 GLN A CA 1
ATOM 788 C C . GLN A 1 100 ? -17.998 5.716 23.113 1.00 73.81 100 GLN A C 1
ATOM 790 O O . GLN A 1 100 ? -16.836 5.596 23.497 1.00 73.81 100 GLN A O 1
ATOM 795 N N . VAL A 1 101 ? -18.855 4.693 23.068 1.00 70.88 101 VAL A N 1
ATOM 796 C CA . VAL A 1 101 ? -18.512 3.299 23.380 1.00 70.88 101 VAL A CA 1
ATOM 797 C C . VAL A 1 101 ? -18.406 2.526 22.072 1.00 70.88 101 VAL A C 1
ATOM 799 O O . VAL A 1 101 ? -19.343 2.528 21.276 1.00 70.88 101 VAL A O 1
ATOM 802 N N . ILE A 1 102 ? -17.275 1.856 21.857 1.00 68.75 102 ILE A N 1
ATOM 803 C CA . ILE A 1 102 ? -17.108 0.902 20.758 1.00 68.75 102 ILE A CA 1
ATOM 804 C C . ILE A 1 102 ? -17.526 -0.467 21.284 1.00 68.75 102 ILE A C 1
ATOM 806 O O . ILE A 1 102 ? -16.946 -0.965 22.249 1.00 68.75 102 ILE A O 1
ATOM 810 N N . THR A 1 103 ? -18.534 -1.080 20.669 1.00 63.25 103 THR A N 1
ATOM 811 C CA . THR A 1 103 ? -18.942 -2.456 20.976 1.00 63.25 103 THR A CA 1
ATOM 812 C C . THR A 1 103 ? -18.642 -3.325 19.763 1.00 63.25 103 THR A C 1
ATOM 814 O O . THR A 1 103 ? -19.285 -3.193 18.726 1.00 63.25 103 THR A O 1
ATOM 817 N N . MET A 1 104 ? -17.628 -4.183 19.879 1.00 63.84 104 MET A N 1
ATOM 818 C CA . MET A 1 104 ? -17.252 -5.127 18.829 1.00 63.84 104 MET A CA 1
ATOM 819 C C . MET A 1 104 ? -18.128 -6.376 18.956 1.00 63.84 104 MET A C 1
ATOM 821 O O . MET A 1 104 ? -18.053 -7.087 19.957 1.00 63.84 104 MET A O 1
ATOM 825 N N . HIS A 1 105 ? -18.998 -6.608 17.974 1.00 47.91 105 HIS A N 1
ATOM 826 C CA . HIS A 1 105 ? -19.830 -7.805 17.902 1.00 47.91 105 HIS A CA 1
ATOM 827 C C . HIS A 1 105 ? -19.159 -8.825 16.995 1.00 47.91 105 HIS A C 1
ATOM 829 O O . HIS A 1 105 ? -19.262 -8.745 15.774 1.00 47.91 105 HIS A O 1
ATOM 835 N N . GLU A 1 106 ? -18.505 -9.799 17.603 1.00 45.91 106 GLU A N 1
ATOM 836 C CA . GLU A 1 106 ? -18.232 -11.061 16.936 1.00 45.91 106 GLU A CA 1
ATOM 837 C C . GLU A 1 106 ? -19.345 -12.028 17.308 1.00 45.91 106 GLU A C 1
ATOM 839 O O . GLU A 1 106 ? -19.782 -12.084 18.463 1.00 45.91 106 GLU A O 1
ATOM 844 N N . ASP A 1 107 ? -19.830 -12.792 16.330 1.00 55.09 107 ASP A N 1
ATOM 845 C CA . ASP A 1 107 ? -20.499 -14.052 16.648 1.00 55.09 107 ASP A CA 1
ATOM 846 C C . ASP A 1 107 ? -19.623 -14.827 17.649 1.00 55.09 107 ASP A C 1
ATOM 848 O O . ASP A 1 107 ? -18.426 -14.600 17.701 1.00 55.09 107 ASP A O 1
ATOM 852 N N . ARG A 1 108 ? -20.204 -15.693 18.479 1.00 51.22 108 ARG A N 1
ATOM 853 C CA . ARG A 1 108 ? -19.718 -16.159 19.802 1.00 51.22 108 ARG A CA 1
ATOM 854 C C . ARG A 1 108 ? -18.247 -16.645 19.940 1.00 51.22 108 ARG A C 1
ATOM 856 O O . ARG A 1 108 ? -17.840 -16.965 21.056 1.00 51.22 108 ARG A O 1
ATOM 863 N N . SER A 1 109 ? -17.471 -16.707 18.862 1.00 51.38 109 SER A N 1
ATOM 864 C CA . SER A 1 109 ? -16.023 -16.916 18.795 1.00 51.38 109 SER A CA 1
ATOM 865 C C . SER A 1 109 ? -15.267 -15.614 18.509 1.00 51.38 109 SER A C 1
ATOM 867 O O . SER A 1 109 ? -15.627 -14.891 17.590 1.00 51.38 109 SER A O 1
ATOM 869 N N . VAL A 1 110 ? -14.162 -15.369 19.221 1.00 51.44 110 VAL A N 1
ATOM 870 C CA . VAL A 1 110 ? -13.253 -14.243 18.933 1.00 51.44 110 VAL A CA 1
ATOM 871 C C . VAL A 1 110 ? -12.737 -14.333 17.484 1.00 51.44 110 VAL A C 1
ATOM 873 O O . VAL A 1 110 ? -11.916 -15.192 17.168 1.00 51.44 110 VAL A O 1
ATOM 876 N N . ALA A 1 111 ? -13.287 -13.479 16.625 1.00 49.84 111 ALA A N 1
ATOM 877 C CA . ALA A 1 111 ? -12.941 -13.151 15.239 1.00 49.84 111 ALA A CA 1
ATOM 878 C C . ALA A 1 111 ? -11.522 -12.575 15.074 1.00 49.84 111 ALA A C 1
ATOM 880 O O . ALA A 1 111 ? -10.751 -12.982 14.204 1.00 49.84 111 ALA A O 1
ATOM 881 N N . ALA A 1 112 ? -11.200 -11.598 15.9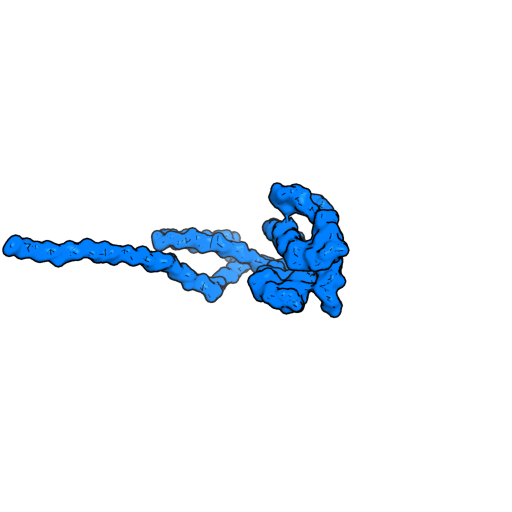24 1.00 44.09 112 ALA A N 1
ATOM 882 C CA . ALA A 1 112 ? -10.020 -10.755 15.858 1.00 44.09 112 ALA A CA 1
ATOM 883 C C . ALA A 1 112 ? -9.776 -10.005 17.182 1.00 44.09 112 ALA A C 1
ATOM 885 O O . ALA A 1 112 ? -10.684 -9.708 17.955 1.00 44.09 112 ALA A O 1
ATOM 886 N N . THR A 1 113 ? -8.516 -9.640 17.424 1.00 53.16 113 THR A N 1
ATOM 887 C CA . THR A 1 113 ? -8.099 -8.806 18.561 1.00 53.16 113 THR A CA 1
ATOM 888 C C . THR A 1 113 ? -7.616 -7.462 18.033 1.00 53.16 113 THR A C 1
ATOM 890 O O . THR A 1 113 ? -6.656 -7.418 17.266 1.00 53.16 113 THR A O 1
ATOM 893 N N . ALA A 1 114 ? -8.236 -6.363 18.468 1.00 53.53 114 ALA A N 1
ATOM 894 C CA . ALA A 1 114 ? -7.742 -5.016 18.193 1.00 53.53 114 ALA A CA 1
ATOM 895 C C . ALA A 1 114 ? -6.798 -4.557 19.316 1.00 53.53 114 ALA A C 1
ATOM 897 O O . ALA A 1 114 ? -7.158 -4.593 20.494 1.00 53.53 114 ALA A O 1
ATOM 898 N N . VAL A 1 115 ? -5.595 -4.107 18.955 1.00 53.22 115 VAL A N 1
ATOM 899 C CA . VAL A 1 115 ? -4.635 -3.487 19.879 1.00 53.22 115 VAL A CA 1
ATOM 900 C C . VAL A 1 115 ? -4.521 -2.010 19.524 1.00 53.22 115 VAL A C 1
ATOM 902 O O . VAL A 1 115 ? -4.302 -1.663 18.366 1.00 53.22 115 VAL A O 1
ATOM 905 N N . VAL A 1 116 ? -4.670 -1.133 20.516 1.00 63.16 116 VAL A N 1
ATOM 906 C CA . VAL A 1 116 ? -4.467 0.308 20.330 1.00 63.16 116 VAL A CA 1
ATOM 907 C C . VAL A 1 116 ? -2.966 0.570 20.221 1.00 63.16 116 VAL A C 1
ATOM 909 O O . VAL A 1 116 ? -2.245 0.424 21.206 1.00 63.16 116 VAL A O 1
ATOM 912 N N . LEU A 1 117 ? -2.503 0.928 19.021 1.00 57.34 117 LEU A N 1
ATOM 913 C CA . LEU A 1 117 ? -1.093 1.231 18.758 1.00 57.34 117 LEU A CA 1
ATOM 914 C C . LEU A 1 117 ? -0.727 2.665 19.166 1.00 57.34 117 LEU A C 1
ATOM 916 O O . LEU A 1 117 ? 0.348 2.892 19.713 1.00 57.34 117 LEU A O 1
ATOM 920 N N . GLU A 1 118 ? -1.627 3.624 18.936 1.00 52.94 118 GLU A N 1
ATOM 921 C CA . GLU A 1 118 ? -1.378 5.045 19.183 1.00 52.94 118 GLU A CA 1
ATOM 922 C C . GLU A 1 118 ? -2.676 5.785 19.549 1.00 52.94 118 GLU A C 1
ATOM 924 O O . GLU A 1 118 ? -3.750 5.467 19.037 1.00 52.94 118 GLU A O 1
ATOM 929 N N . VAL A 1 119 ? -2.583 6.783 20.438 1.00 70.88 119 VAL A N 1
ATOM 930 C CA . VAL A 1 119 ? -3.691 7.684 20.803 1.00 70.88 119 VAL A CA 1
ATOM 931 C C . VAL A 1 119 ? -3.232 9.132 20.634 1.00 70.88 119 VAL A C 1
ATOM 933 O O . VAL A 1 119 ? -2.386 9.609 21.388 1.00 70.88 119 VAL A O 1
ATOM 936 N N . GLN A 1 120 ? -3.819 9.847 19.674 1.00 59.31 120 GLN A N 1
ATOM 937 C CA . GLN A 1 120 ? -3.576 11.275 19.441 1.00 59.31 120 GLN A CA 1
ATOM 938 C C . GLN A 1 120 ? -4.565 12.115 20.269 1.00 59.31 120 GLN A C 1
ATOM 940 O O . GLN A 1 120 ? -5.779 11.908 20.200 1.00 59.31 120 GLN A O 1
ATOM 945 N N . GLN A 1 121 ? -4.068 13.063 21.070 1.00 64.56 121 GLN A N 1
ATOM 946 C CA . GLN A 1 121 ? -4.932 13.991 21.809 1.00 64.56 121 GLN A CA 1
ATOM 947 C C . GLN A 1 121 ? -5.479 15.080 20.874 1.00 64.56 121 GLN A C 1
ATOM 949 O O . GLN A 1 121 ? -4.736 15.574 20.023 1.00 64.56 121 GLN A O 1
ATOM 954 N N . PRO A 1 122 ? -6.748 15.505 21.031 1.00 57.50 122 PRO A N 1
ATOM 955 C CA . PRO A 1 122 ? -7.261 16.634 20.270 1.00 57.50 122 PRO A CA 1
ATOM 956 C C . PRO A 1 122 ? -6.438 17.898 20.575 1.00 57.50 122 PRO A C 1
ATOM 958 O O . PRO A 1 122 ? -6.015 18.085 21.722 1.00 57.50 122 PRO A O 1
ATOM 961 N N . PRO A 1 123 ? -6.211 18.774 19.578 1.00 61.22 123 PRO A N 1
ATOM 962 C CA . PRO A 1 123 ? -5.425 19.985 19.770 1.00 61.22 123 PRO A CA 1
ATOM 963 C C . PRO A 1 123 ? -6.049 20.836 20.876 1.00 61.22 123 PRO A C 1
ATOM 965 O O . PRO A 1 123 ? -7.258 21.082 20.883 1.00 61.22 123 PRO A O 1
ATOM 968 N N . ALA A 1 124 ? -5.219 21.262 21.831 1.00 68.12 124 ALA A N 1
ATOM 969 C CA . ALA A 1 124 ? -5.661 22.074 22.952 1.00 68.12 124 ALA A CA 1
ATOM 970 C C . ALA A 1 124 ? -6.324 23.356 22.430 1.00 68.12 124 ALA A C 1
ATOM 972 O O . ALA A 1 124 ? -5.688 24.185 21.777 1.00 68.12 124 ALA A O 1
ATOM 973 N N . VAL A 1 125 ? -7.613 23.526 22.727 1.00 61.50 125 VAL A N 1
ATOM 974 C CA . VAL A 1 125 ? -8.287 24.808 22.535 1.00 61.50 125 VAL A CA 1
ATOM 975 C C . VAL A 1 125 ? -7.664 25.773 23.534 1.00 61.50 125 VAL A C 1
ATOM 977 O O . VAL A 1 125 ? -7.916 25.676 24.734 1.00 61.50 125 VAL A O 1
ATOM 980 N N . SER A 1 126 ? -6.835 26.693 23.041 1.00 57.75 126 SER A N 1
ATOM 981 C CA . SER A 1 126 ? -6.355 27.833 23.817 1.00 57.75 126 SER A CA 1
ATOM 982 C C . SER A 1 126 ? -7.554 28.681 24.225 1.00 57.75 126 SER A C 1
ATOM 984 O O . SER A 1 126 ? -8.001 29.561 23.490 1.00 57.75 126 SER A O 1
ATOM 986 N N . THR A 1 127 ? -8.110 28.406 25.401 1.00 55.91 127 THR A N 1
ATOM 987 C CA . THR A 1 127 ? -9.082 29.284 26.040 1.00 55.91 127 THR A CA 1
ATOM 988 C C . THR A 1 127 ? -8.354 30.563 26.431 1.00 55.91 127 THR A C 1
ATOM 990 O O . THR A 1 127 ? -7.647 30.605 27.436 1.00 55.91 127 THR A O 1
ATOM 993 N N . ALA A 1 128 ? -8.490 31.599 25.605 1.00 55.81 128 ALA A N 1
ATOM 994 C CA . ALA A 1 128 ? -8.057 32.942 25.947 1.00 55.81 128 ALA A CA 1
ATOM 995 C C . ALA A 1 128 ? -8.837 33.414 27.186 1.00 55.81 128 ALA A C 1
ATOM 997 O O . ALA A 1 128 ? -10.051 33.609 27.137 1.00 55.81 128 ALA A O 1
ATOM 998 N N . THR A 1 129 ? -8.137 33.564 28.310 1.00 60.22 129 THR A N 1
ATOM 999 C CA . THR A 1 129 ? -8.671 34.146 29.545 1.00 60.22 129 THR A CA 1
ATOM 1000 C C . THR A 1 129 ? -9.119 35.589 29.277 1.00 60.22 129 THR A C 1
ATOM 1002 O O . THR A 1 129 ? -8.298 36.389 28.820 1.00 60.22 129 THR A O 1
ATOM 1005 N N . PRO A 1 130 ? -10.377 35.977 29.559 1.00 52.19 130 PRO A N 1
ATOM 1006 C CA . PRO A 1 130 ? -10.790 37.365 29.426 1.00 52.19 130 PRO A CA 1
ATOM 1007 C C . PRO A 1 130 ? -10.112 38.196 30.521 1.00 52.19 130 PRO A C 1
ATOM 1009 O O . PRO A 1 130 ? -10.219 37.901 31.712 1.00 52.19 130 PRO A O 1
ATOM 1012 N N . GLY A 1 131 ? -9.367 39.217 30.096 1.00 51.94 131 GLY A N 1
ATOM 1013 C CA . GLY A 1 131 ? -8.611 40.105 30.968 1.00 51.94 131 GLY A CA 1
ATOM 1014 C C . GLY A 1 131 ? -9.501 40.806 31.995 1.00 51.94 131 GLY A C 1
ATOM 1015 O O . GLY A 1 131 ? -10.427 41.536 31.650 1.00 51.94 131 GLY A O 1
ATOM 1016 N N . SER A 1 132 ? -9.169 40.615 33.269 1.00 55.81 132 SER A N 1
ATOM 1017 C CA . SER A 1 132 ? -9.628 41.444 34.382 1.00 55.81 132 SER A CA 1
ATOM 1018 C C . SER A 1 132 ? -8.986 42.831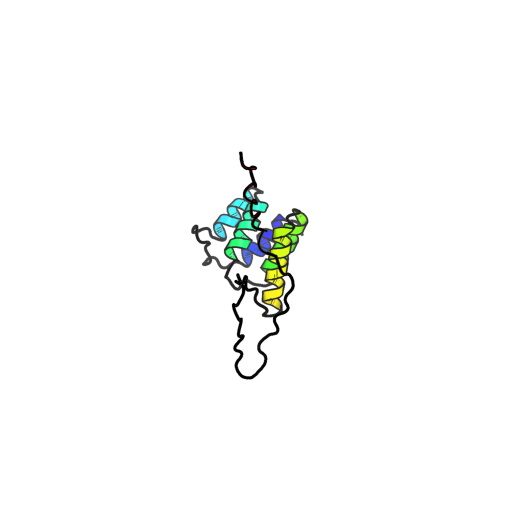 34.259 1.00 55.81 132 SER A C 1
ATOM 1020 O O . SER A 1 132 ? -7.905 43.069 34.797 1.00 55.81 132 SER A O 1
ATOM 1022 N N . SER A 1 133 ? -9.635 43.743 33.535 1.00 54.66 133 SER A N 1
ATOM 1023 C CA . SER A 1 133 ? -9.308 45.170 33.583 1.00 54.66 133 SER A CA 1
ATOM 1024 C C . SER A 1 133 ? -9.969 45.790 34.816 1.00 54.66 133 SER A C 1
ATOM 1026 O O . SER A 1 133 ? -11.181 45.674 35.012 1.00 54.66 133 SER A O 1
ATOM 1028 N N . GLY A 1 134 ? -9.134 46.362 35.685 1.00 47.34 134 GLY A N 1
ATOM 1029 C CA . GLY A 1 134 ? -9.511 46.967 36.956 1.00 47.34 134 GLY A CA 1
ATOM 1030 C C . GLY A 1 134 ? -10.500 48.125 36.813 1.00 47.34 134 GLY A C 1
ATOM 1031 O O . GLY A 1 134 ? -10.514 48.861 35.831 1.00 47.34 134 GLY A O 1
ATOM 1032 N N . ARG A 1 135 ? -11.340 48.246 37.837 1.00 44.47 135 ARG A N 1
ATOM 1033 C CA . ARG A 1 135 ? -12.357 49.282 38.046 1.00 44.47 135 ARG A CA 1
ATOM 1034 C C . ARG A 1 135 ? -11.751 50.452 38.856 1.00 44.47 135 ARG A C 1
ATOM 1036 O O . ARG A 1 135 ? -10.725 50.249 39.501 1.00 44.47 135 ARG A O 1
ATOM 1043 N N . PRO A 1 136 ? -12.524 51.538 39.005 1.00 58.56 136 PRO A N 1
ATOM 1044 C CA . PRO A 1 136 ? -12.333 52.858 38.399 1.00 58.56 136 PRO A CA 1
ATOM 1045 C C . PRO A 1 136 ? -11.280 53.756 39.076 1.00 58.56 136 PRO A C 1
ATOM 1047 O O . PRO A 1 136 ? -11.016 53.580 40.287 1.00 58.56 136 PRO A O 1
#

Secondary structure (DSSP, 8-state):
--HHHHHHHHHTTS-TT-B-TT--BHHHHHHHHHTT-HHHHHHHHHHHHTTS---HHHHHHHHHHHHHTT-HHHHHHHHHHHHHHHHT---------TT-------SSS----------PPPPP----PPP-PPP-

Radius of gyration: 21.88 Å; chains: 1; bounding box: 36×70×58 Å

Foldseek 3Di:
DALLVLLVVLLVQQDQPQAAPVRHGSVVLVVCSVVVVSVVSLVRSLRSPVPDLTDLSNLVSSLVSCVNVVVVVSNVSSVVSSVCNVPVDDDDDDDDDPPDDDDDDDDPDPPDDDDDPDDDDDPDDPPDDDDPDDDD

Sequence (136 aa):
MGVPELLEAASLLVPEEIATENDITVNDVWGYLAHDEWEVALSLLEELGDGQRLPLGLWEALATAAEQMWLEKSAAWCHWRSYETRHGIIRADLTLRPGQVITMHEDRSVAATAVVLEVQQPPAVSTATPGSSGRP

pLDDT: mean 79.03, std 15.29, range [44.09, 96.56]